Protein AF-A0A3M7PRY0-F1 (afdb_monomer_lite)

Organism: Brachionus plicatilis (NCBI:txid10195)

pLDDT: mean 76.16, std 21.11, range [26.2, 95.94]

Secondary structure (DSSP, 8-state):
------S----SEEEE-TT--EEEEE---SS-EEEEEE-SSSEEEEEETTSEEEEEETTTTEEEEEEE---S-------

InterPro domains:
  IPR001680 WD40 repeat [PF00400] (21-57)
  IPR001680 WD40 repeat [PS50082] (26-66)
  IPR001680 WD40 repeat [SM00320] (19-57)
  IPR015943 WD40/YVTN repeat-like-containing domain superfamily [G3DSA:2.130.10.10] (17-77)
  IPR019775 WD40 repeat, conserved site [PS00678] (44-58)
  IPR036322 WD40-repeat-containing domain superfamily [SSF50978] (19-74)

Radius of gyration: 15.13 Å; chains: 1; bounding box: 30×32×53 Å

Foldseek 3Di:
DDDDDDDDDDQWDFDADPVRDTDDTQDDGPAHFPDKDDPDPFWIWTDGPSQWIFIAGNVVSDGPDIHRNDDPDPPPPDD

Sequence (79 aa):
MNMKLYENFEFISKIFRKNYNCVHTLNGHINTVLCLQINDKFTLASGSGDNTIKIWDLRNNNCIKTLNCHSNYVIIDKN

Structure (mmCIF, N/CA/C/O backbone):
data_AF-A0A3M7PRY0-F1
#
_entry.id   AF-A0A3M7PRY0-F1
#
loop_
_atom_site.group_PDB
_atom_site.id
_atom_site.type_symbol
_atom_site.label_atom_id
_atom_site.label_alt_id
_atom_site.label_comp_id
_atom_site.label_asym_id
_atom_site.label_entity_id
_atom_site.label_seq_id
_atom_site.pdbx_PDB_ins_code
_atom_site.Cartn_x
_atom_site.Cartn_y
_atom_site.Cartn_z
_atom_site.occupancy
_atom_site.B_iso_or_equiv
_atom_site.auth_seq_id
_atom_site.auth_comp_id
_atom_site.auth_asym_id
_atom_site.auth_atom_id
_atom_site.pdbx_PDB_model_num
ATOM 1 N N . MET A 1 1 ? 16.653 8.095 10.445 1.00 37.81 1 MET A N 1
ATOM 2 C CA . MET A 1 1 ? 16.517 7.110 9.353 1.00 37.81 1 MET A CA 1
ATOM 3 C C . MET A 1 1 ? 16.741 5.730 9.942 1.00 37.81 1 MET A C 1
ATOM 5 O O . MET A 1 1 ? 17.877 5.361 10.179 1.00 37.81 1 MET A O 1
ATOM 9 N N . ASN A 1 2 ? 15.670 5.039 10.319 1.00 29.25 2 ASN A N 1
ATOM 10 C CA . ASN A 1 2 ? 15.715 3.643 10.747 1.00 29.25 2 ASN A CA 1
ATOM 11 C C . ASN A 1 2 ? 14.289 3.115 10.751 1.00 29.25 2 ASN A C 1
ATOM 13 O O . ASN A 1 2 ? 13.449 3.680 11.442 1.00 29.25 2 ASN A O 1
ATOM 17 N N . MET A 1 3 ? 14.043 2.035 10.022 1.00 26.20 3 MET A N 1
ATOM 18 C CA . MET A 1 3 ? 12.995 1.082 10.368 1.00 26.20 3 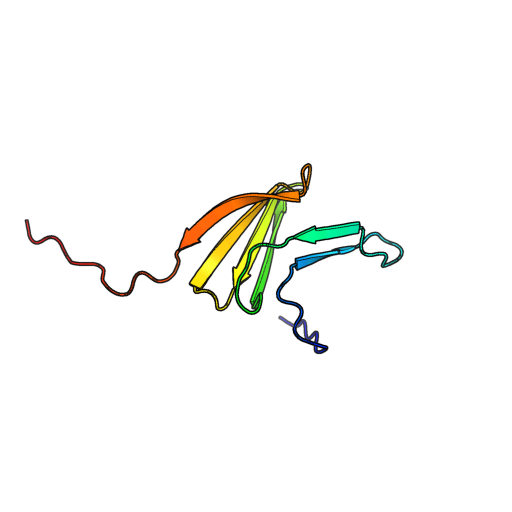MET A CA 1
ATOM 19 C C . MET A 1 3 ? 13.254 -0.205 9.592 1.00 26.20 3 MET A C 1
ATOM 21 O O . MET A 1 3 ? 13.095 -0.263 8.377 1.00 26.20 3 MET A O 1
ATOM 25 N N . LYS A 1 4 ? 13.726 -1.219 10.320 1.00 41.25 4 LYS A N 1
ATOM 26 C CA . LYS A 1 4 ? 13.752 -2.610 9.874 1.00 41.25 4 LYS A CA 1
ATOM 27 C C . LYS A 1 4 ? 12.420 -3.243 10.256 1.00 41.25 4 LYS A C 1
ATOM 29 O O . LYS A 1 4 ? 12.044 -3.156 11.420 1.00 41.25 4 LYS A O 1
ATOM 34 N N . LEU A 1 5 ? 11.792 -3.947 9.323 1.00 34.34 5 LEU A N 1
ATOM 35 C CA . LEU A 1 5 ? 10.911 -5.070 9.624 1.00 34.34 5 LEU A CA 1
ATOM 36 C C . LEU A 1 5 ? 11.257 -6.183 8.633 1.00 34.34 5 LEU A C 1
ATOM 38 O O . LEU A 1 5 ? 11.088 -6.026 7.428 1.00 34.34 5 LEU A O 1
ATOM 42 N N . TYR A 1 6 ? 11.818 -7.266 9.164 1.00 41.50 6 TYR A N 1
ATOM 43 C CA . TYR A 1 6 ? 11.920 -8.554 8.494 1.00 41.50 6 TYR A CA 1
ATOM 44 C C . TYR A 1 6 ? 10.859 -9.441 9.134 1.00 41.50 6 TYR A C 1
ATOM 46 O O . TYR A 1 6 ? 10.918 -9.629 10.343 1.00 41.50 6 TYR A O 1
ATOM 54 N N . GLU A 1 7 ? 9.908 -9.927 8.338 1.00 36.56 7 GLU A N 1
ATOM 55 C CA . GLU A 1 7 ? 9.395 -11.304 8.367 1.00 36.56 7 GLU A CA 1
ATOM 56 C C . GLU A 1 7 ? 8.319 -11.480 7.281 1.00 36.56 7 GLU A C 1
ATOM 58 O O . GLU A 1 7 ? 7.370 -10.708 7.212 1.00 36.56 7 GLU A O 1
ATOM 63 N N . ASN A 1 8 ? 8.537 -12.496 6.435 1.00 36.72 8 ASN A N 1
ATOM 64 C CA . ASN A 1 8 ? 7.667 -13.106 5.421 1.00 36.72 8 ASN A CA 1
ATOM 65 C C . ASN A 1 8 ? 6.882 -12.188 4.459 1.00 36.72 8 ASN A C 1
ATOM 67 O O . ASN A 1 8 ? 5.956 -11.474 4.827 1.00 36.72 8 ASN A O 1
ATOM 71 N N . PHE A 1 9 ? 7.246 -12.293 3.174 1.00 40.81 9 PHE A N 1
ATOM 72 C CA . PHE A 1 9 ? 6.694 -11.583 2.019 1.00 40.81 9 PHE A CA 1
ATOM 73 C C . PHE A 1 9 ? 5.184 -11.803 1.841 1.00 40.81 9 PHE A C 1
ATOM 75 O O . PHE A 1 9 ? 4.754 -12.611 1.023 1.00 40.81 9 PHE A O 1
ATOM 82 N N . GLU A 1 10 ? 4.357 -11.048 2.555 1.00 46.09 10 GLU A N 1
ATOM 83 C CA . GLU A 1 10 ? 3.009 -10.771 2.079 1.00 46.09 10 GLU A CA 1
ATOM 84 C C . GLU A 1 10 ? 3.041 -9.439 1.321 1.00 46.09 10 GLU A C 1
ATOM 86 O O . GLU A 1 10 ? 3.423 -8.398 1.852 1.00 46.09 10 GLU A O 1
ATOM 91 N N . PHE A 1 11 ? 2.667 -9.501 0.044 1.00 57.72 11 PHE A N 1
ATOM 92 C CA . PHE A 1 11 ? 2.668 -8.443 -0.976 1.00 57.72 11 PHE A CA 1
ATOM 93 C C . PHE A 1 11 ? 1.675 -7.292 -0.699 1.00 57.72 11 PHE A C 1
ATOM 95 O O . PHE A 1 11 ? 1.084 -6.718 -1.613 1.00 57.72 11 PHE A O 1
ATOM 102 N N . ILE A 1 12 ? 1.420 -6.983 0.571 1.00 63.19 12 ILE A N 1
ATOM 103 C CA . ILE A 1 12 ? 0.249 -6.236 1.026 1.00 63.19 12 ILE A CA 1
ATOM 104 C C . ILE A 1 12 ? 0.637 -5.174 2.046 1.00 63.19 12 ILE A C 1
ATOM 106 O O . ILE A 1 12 ? 1.522 -5.365 2.877 1.00 63.19 12 ILE A O 1
ATOM 110 N N . SER A 1 13 ? -0.074 -4.048 2.024 1.00 75.94 13 SER A N 1
ATOM 111 C CA . SER A 1 13 ? 0.036 -3.061 3.103 1.00 75.94 13 SER A CA 1
ATOM 112 C C . SER A 1 13 ? -1.014 -3.374 4.170 1.00 75.94 13 SER A C 1
ATOM 114 O O . SER A 1 13 ? -2.199 -3.484 3.853 1.00 75.94 13 SER A O 1
ATOM 116 N N . LYS A 1 14 ? -0.600 -3.533 5.432 1.00 80.38 14 LYS A N 1
ATOM 117 C CA . LYS A 1 14 ? -1.503 -3.785 6.570 1.00 80.38 14 LYS A CA 1
ATOM 118 C C . LYS A 1 14 ? -1.669 -2.532 7.427 1.00 80.38 14 LYS A C 1
ATOM 120 O O . LYS A 1 14 ? -0.705 -1.814 7.680 1.00 80.38 14 LYS A O 1
ATOM 125 N N . ILE A 1 15 ? -2.890 -2.298 7.901 1.00 80.00 15 ILE A N 1
ATOM 126 C CA . ILE A 1 15 ? -3.233 -1.198 8.812 1.00 80.00 15 ILE A CA 1
ATOM 127 C C . ILE A 1 15 ? -3.607 -1.788 10.166 1.00 80.00 15 ILE A C 1
ATOM 129 O O . ILE A 1 15 ? -4.441 -2.691 10.236 1.00 80.00 15 ILE A O 1
ATOM 133 N N . PHE A 1 16 ? -3.028 -1.253 11.240 1.00 81.75 16 PHE A N 1
ATOM 134 C CA . PHE A 1 16 ? -3.196 -1.765 12.599 1.00 81.75 16 PHE A CA 1
ATOM 135 C C . PHE A 1 16 ? -3.862 -0.743 13.529 1.00 81.75 16 PHE A C 1
ATOM 137 O O . PHE A 1 16 ? -3.650 0.464 13.409 1.00 81.75 16 PHE A O 1
ATOM 144 N N . ARG A 1 17 ? -4.661 -1.228 14.489 1.00 77.44 17 ARG A N 1
ATOM 145 C CA . ARG A 1 17 ? -5.161 -0.431 15.626 1.00 77.44 17 ARG A CA 1
ATOM 146 C C . ARG A 1 17 ? -4.117 -0.339 16.744 1.00 77.44 17 ARG A C 1
ATOM 148 O O . ARG A 1 17 ? -3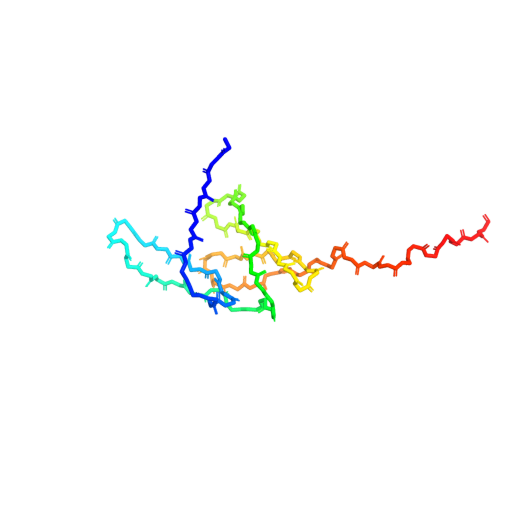.114 -1.042 16.737 1.00 77.44 17 ARG A O 1
ATOM 155 N N . LYS A 1 18 ? -4.391 0.496 17.757 1.00 81.69 18 LYS A N 1
ATOM 156 C CA . LYS A 1 18 ? -3.531 0.678 18.947 1.00 81.69 18 LYS A CA 1
ATOM 157 C C . LYS A 1 18 ? -3.271 -0.608 19.745 1.00 81.69 18 LYS A C 1
ATOM 159 O O . LYS A 1 18 ? -2.310 -0.656 20.495 1.00 81.69 18 LYS A O 1
ATOM 164 N N . ASN A 1 19 ? -4.117 -1.625 19.592 1.00 83.19 19 ASN A N 1
ATOM 165 C CA . ASN A 1 19 ? -3.935 -2.948 20.189 1.00 83.19 19 ASN A CA 1
ATOM 166 C C . ASN A 1 19 ? -3.220 -3.937 19.249 1.00 83.19 19 ASN A C 1
ATOM 168 O O . ASN A 1 19 ? -3.306 -5.138 19.465 1.00 83.19 19 ASN A O 1
ATOM 172 N N . TYR A 1 20 ? -2.569 -3.441 18.192 1.00 83.31 20 TYR A N 1
ATOM 173 C CA . TYR A 1 20 ? -1.835 -4.225 17.194 1.00 83.31 20 TYR A CA 1
ATOM 174 C C . TYR A 1 20 ? -2.691 -5.209 16.384 1.00 83.31 20 TYR A C 1
ATOM 176 O O . TYR A 1 20 ? -2.159 -6.049 15.665 1.00 83.31 20 TYR A O 1
ATOM 184 N N . ASN A 1 21 ? -4.020 -5.069 16.417 1.00 78.50 21 ASN A N 1
ATOM 185 C CA . ASN A 1 21 ? -4.893 -5.843 15.542 1.00 78.50 21 ASN A CA 1
ATOM 186 C C . ASN A 1 21 ? -4.871 -5.263 14.128 1.00 78.50 21 ASN A C 1
ATOM 188 O O . ASN A 1 21 ? -5.137 -4.069 13.945 1.00 78.50 21 ASN A O 1
ATOM 192 N N . CYS A 1 22 ? -4.607 -6.116 13.137 1.00 83.81 22 CYS A N 1
ATOM 193 C CA . CYS A 1 22 ? -4.776 -5.776 11.728 1.00 83.81 22 CYS A CA 1
ATOM 194 C C . CYS A 1 22 ? -6.263 -5.544 11.450 1.00 83.81 22 CYS A C 1
ATOM 196 O O . CYS A 1 22 ? -7.087 -6.420 11.704 1.00 83.81 22 CYS A O 1
ATOM 198 N N . VAL A 1 23 ? -6.607 -4.359 10.952 1.00 85.56 23 VAL A N 1
ATOM 199 C CA . VAL A 1 23 ? -7.992 -3.992 10.623 1.00 85.56 23 VAL A CA 1
ATOM 200 C C . VAL A 1 23 ? -8.256 -3.983 9.132 1.00 85.56 23 VAL A C 1
ATOM 202 O O . VAL A 1 23 ? -9.369 -4.293 8.721 1.00 85.56 23 VAL A O 1
ATOM 205 N N . HIS A 1 24 ? -7.241 -3.666 8.330 1.00 83.69 24 HIS A N 1
ATOM 206 C CA . HIS A 1 24 ? -7.363 -3.614 6.881 1.00 83.69 24 HIS A CA 1
ATOM 207 C C . HIS A 1 24 ? -6.102 -4.127 6.205 1.00 83.69 24 HIS A C 1
ATOM 209 O O . HIS A 1 24 ? -4.983 -3.941 6.693 1.00 83.69 24 HIS A O 1
ATOM 215 N N . THR A 1 25 ? -6.316 -4.730 5.043 1.00 85.94 25 THR A N 1
ATOM 216 C CA . THR A 1 25 ? -5.277 -5.186 4.132 1.00 85.94 25 THR A CA 1
ATOM 217 C C . THR A 1 25 ? -5.521 -4.537 2.780 1.00 85.94 25 THR A C 1
ATOM 219 O O . THR A 1 25 ? -6.566 -4.742 2.167 1.00 85.94 25 THR A O 1
ATOM 222 N N . LEU A 1 26 ? -4.561 -3.737 2.330 1.00 89.31 26 LEU A N 1
ATOM 223 C CA . LEU A 1 26 ? -4.597 -3.064 1.040 1.00 89.31 26 LEU A CA 1
ATOM 224 C C . LEU A 1 26 ? -3.935 -3.974 0.006 1.00 89.31 26 LEU A C 1
ATOM 226 O O . LEU A 1 26 ? -2.707 -4.053 -0.089 1.00 89.31 26 LEU A O 1
ATOM 230 N N . ASN A 1 27 ? -4.776 -4.694 -0.730 1.00 90.19 27 ASN A N 1
ATOM 231 C CA . ASN A 1 27 ? -4.366 -5.586 -1.805 1.00 90.19 27 ASN A CA 1
ATOM 232 C C . ASN A 1 27 ? -4.299 -4.810 -3.120 1.00 90.19 27 ASN A C 1
ATOM 234 O O . ASN A 1 27 ? -5.227 -4.075 -3.458 1.00 90.19 27 ASN A O 1
ATOM 238 N N . GLY A 1 28 ? -3.223 -4.985 -3.884 1.00 89.25 28 GLY A N 1
ATOM 239 C CA . GLY A 1 28 ? -3.165 -4.442 -5.240 1.00 89.25 28 GLY A CA 1
ATOM 240 C C . GLY A 1 28 ? -1.771 -4.311 -5.826 1.00 89.25 28 GLY A C 1
ATOM 241 O O . GLY A 1 28 ? -1.655 -4.267 -7.048 1.00 89.25 28 GLY A O 1
ATOM 242 N N . HIS A 1 29 ? -0.728 -4.245 -4.999 1.00 91.12 29 HIS A N 1
ATOM 243 C CA . HIS A 1 29 ? 0.632 -4.416 -5.496 1.00 91.12 29 HIS A CA 1
ATOM 244 C C . HIS A 1 29 ? 0.874 -5.879 -5.864 1.00 91.12 29 HIS A C 1
ATOM 246 O O . HIS A 1 29 ? 0.404 -6.780 -5.174 1.00 91.12 29 HIS A O 1
ATOM 252 N N . ILE A 1 30 ? 1.592 -6.104 -6.963 1.00 90.38 30 ILE A N 1
ATOM 253 C CA . ILE A 1 30 ? 1.915 -7.456 -7.458 1.00 90.38 30 ILE A CA 1
ATOM 254 C C . ILE A 1 30 ? 3.356 -7.868 -7.133 1.00 90.38 30 ILE A C 1
ATOM 256 O O . ILE A 1 30 ? 3.798 -8.953 -7.496 1.00 90.38 30 ILE A O 1
ATOM 260 N N . ASN A 1 31 ? 4.092 -6.992 -6.452 1.00 88.00 31 ASN A N 1
ATOM 261 C CA . ASN A 1 31 ? 5.428 -7.238 -5.932 1.00 88.00 31 ASN A CA 1
ATOM 262 C C . ASN A 1 31 ? 5.584 -6.539 -4.569 1.00 88.00 31 ASN A C 1
ATOM 264 O O . ASN A 1 31 ? 4.702 -5.803 -4.117 1.00 88.00 31 ASN A O 1
ATOM 268 N N . THR A 1 32 ? 6.706 -6.795 -3.904 1.00 86.00 32 THR A N 1
ATOM 269 C CA . THR A 1 32 ? 7.034 -6.320 -2.558 1.00 86.00 32 THR A CA 1
ATOM 270 C C . THR A 1 32 ? 6.781 -4.824 -2.412 1.00 86.00 32 THR A C 1
ATOM 272 O O . THR A 1 32 ? 7.295 -4.026 -3.196 1.00 86.00 32 THR A O 1
ATOM 275 N N . VAL A 1 33 ? 6.022 -4.441 -1.384 1.00 88.75 33 VAL A N 1
ATOM 276 C CA . VAL A 1 33 ? 5.881 -3.039 -0.981 1.00 88.75 33 VAL A CA 1
ATOM 277 C C . VAL A 1 33 ? 7.177 -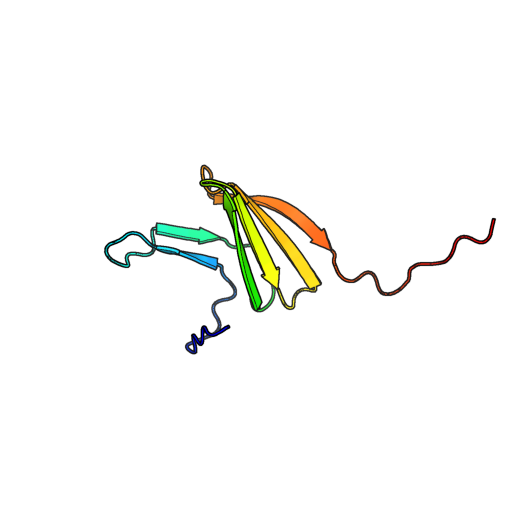2.614 -0.299 1.00 88.75 33 VAL A C 1
ATOM 279 O O . VAL A 1 33 ? 7.553 -3.160 0.734 1.00 88.75 33 VAL A O 1
ATOM 282 N N . LEU A 1 34 ? 7.879 -1.662 -0.903 1.00 87.00 34 LEU A N 1
ATOM 283 C CA . LEU A 1 34 ? 9.207 -1.218 -0.481 1.00 87.00 34 LEU A CA 1
ATOM 284 C C . LEU A 1 34 ? 9.138 -0.003 0.445 1.00 87.00 34 LEU A C 1
ATOM 286 O O . LEU A 1 34 ? 10.036 0.210 1.258 1.00 87.00 34 LEU A O 1
ATOM 290 N N . CYS A 1 35 ? 8.090 0.811 0.319 1.00 84.94 35 CYS A N 1
ATOM 291 C CA . CYS A 1 35 ? 7.918 2.003 1.135 1.00 84.94 35 CYS A CA 1
ATOM 292 C C . CYS A 1 35 ? 6.445 2.369 1.332 1.00 84.94 35 CYS A C 1
ATOM 294 O O . CYS A 1 35 ? 5.578 2.035 0.522 1.00 84.94 35 CYS A O 1
ATOM 296 N N . LEU A 1 36 ? 6.187 3.088 2.426 1.00 91.62 36 LEU A N 1
ATOM 297 C CA . LEU A 1 36 ? 4.881 3.615 2.805 1.00 91.62 36 LEU A CA 1
ATOM 298 C C . LEU A 1 36 ? 5.029 5.056 3.287 1.00 91.62 36 LEU A C 1
ATOM 300 O O . LEU A 1 36 ? 5.951 5.368 4.040 1.00 91.62 36 LEU A O 1
ATOM 304 N N . GLN A 1 37 ? 4.091 5.914 2.894 1.00 91.44 37 GLN A N 1
ATOM 305 C CA . GLN A 1 37 ? 3.999 7.289 3.368 1.00 91.44 37 GLN A CA 1
ATOM 306 C C . GLN A 1 37 ? 2.540 7.668 3.603 1.00 91.44 37 GLN A C 1
ATOM 308 O O . GLN A 1 37 ? 1.700 7.554 2.715 1.00 91.44 37 GLN A O 1
ATOM 313 N N . ILE A 1 38 ? 2.242 8.157 4.803 1.00 88.50 38 ILE A N 1
ATOM 314 C CA . ILE A 1 38 ? 0.938 8.735 5.129 1.00 88.50 38 ILE A CA 1
ATOM 315 C C . ILE A 1 38 ? 0.981 10.209 4.727 1.00 88.50 38 ILE A C 1
ATOM 317 O O . ILE A 1 38 ? 1.851 10.945 5.190 1.00 88.50 38 ILE A O 1
ATOM 321 N N . ASN A 1 39 ? 0.070 10.627 3.851 1.00 84.69 39 ASN A N 1
ATOM 322 C CA . ASN A 1 39 ? -0.043 12.025 3.433 1.00 84.69 39 ASN A CA 1
ATOM 323 C C . ASN A 1 39 ? -0.973 12.817 4.364 1.00 84.69 39 ASN A C 1
ATOM 325 O O . ASN A 1 39 ? -0.697 13.962 4.704 1.00 84.69 39 ASN A O 1
ATOM 329 N N . ASP A 1 40 ? -2.064 12.191 4.803 1.00 88.44 40 ASP A N 1
ATOM 330 C CA . ASP A 1 40 ? -3.029 12.754 5.746 1.00 88.44 40 ASP A CA 1
ATOM 331 C C . ASP A 1 40 ? -3.771 11.620 6.484 1.00 88.44 40 ASP A C 1
ATOM 333 O O . ASP A 1 40 ? -3.427 10.446 6.354 1.00 88.44 40 ASP A O 1
ATOM 337 N N . LYS A 1 41 ? -4.804 11.947 7.271 1.00 88.00 41 LYS A N 1
ATOM 338 C CA . LYS A 1 41 ? -5.569 10.964 8.061 1.00 88.00 41 LYS A CA 1
ATOM 339 C C . LYS A 1 41 ? -6.193 9.836 7.221 1.00 88.00 41 LYS A C 1
ATOM 341 O O . LYS A 1 41 ? -6.469 8.768 7.766 1.00 88.00 41 LYS A O 1
ATOM 346 N N . PHE A 1 42 ? -6.453 10.074 5.940 1.00 92.44 42 PHE A N 1
ATOM 347 C CA . PHE A 1 42 ? -7.202 9.177 5.067 1.00 92.44 42 PHE A CA 1
ATOM 348 C C . PHE A 1 42 ? -6.477 8.819 3.769 1.00 92.44 42 PHE A C 1
ATOM 350 O O . PHE A 1 42 ? -7.006 8.018 3.007 1.00 92.44 42 PHE A O 1
ATOM 357 N N . THR A 1 43 ? -5.277 9.343 3.533 1.00 92.75 43 THR A N 1
ATOM 358 C CA . THR A 1 43 ? -4.513 9.097 2.311 1.00 92.75 43 THR A CA 1
ATOM 359 C C . THR A 1 43 ? -3.174 8.445 2.629 1.00 92.75 43 THR A C 1
ATOM 361 O O . THR A 1 43 ? -2.340 9.004 3.347 1.00 92.75 43 THR A O 1
ATOM 364 N N . LEU A 1 44 ? -2.942 7.278 2.031 1.00 93.75 44 LEU A N 1
ATOM 365 C CA . LEU A 1 44 ? -1.682 6.541 2.100 1.00 93.75 44 LEU A CA 1
ATOM 366 C C . LEU A 1 44 ? -1.096 6.400 0.695 1.00 93.75 44 LEU A C 1
ATOM 368 O O . LEU A 1 44 ? -1.818 6.097 -0.250 1.00 93.75 44 LEU A O 1
ATOM 372 N N . ALA A 1 45 ? 0.213 6.572 0.564 1.00 93.44 45 ALA A N 1
ATOM 373 C CA . ALA A 1 45 ? 0.976 6.201 -0.615 1.00 93.44 45 ALA A CA 1
ATOM 374 C C . ALA A 1 45 ? 1.844 4.975 -0.305 1.00 93.44 45 ALA A C 1
ATOM 376 O O . ALA A 1 45 ? 2.463 4.902 0.759 1.00 93.44 45 ALA A O 1
ATOM 377 N N . SER A 1 46 ? 1.908 4.030 -1.237 1.00 93.31 46 SER A N 1
ATOM 378 C CA . SER A 1 46 ? 2.807 2.877 -1.181 1.00 93.31 46 SER A CA 1
ATOM 379 C C . SER A 1 46 ? 3.610 2.772 -2.468 1.00 93.31 46 SER A C 1
ATOM 381 O O . SER A 1 46 ? 3.045 2.896 -3.552 1.00 93.31 46 SER A O 1
ATOM 383 N N . GLY A 1 47 ? 4.915 2.545 -2.355 1.00 90.81 47 GLY A N 1
ATOM 384 C CA . GLY A 1 47 ? 5.786 2.224 -3.486 1.00 90.81 47 GLY A CA 1
ATOM 385 C C . GLY A 1 47 ? 6.167 0.749 -3.461 1.00 90.81 47 GLY A C 1
ATOM 386 O O . GLY A 1 47 ? 6.413 0.192 -2.389 1.00 90.81 47 GLY A O 1
ATOM 387 N N . SER A 1 48 ? 6.220 0.111 -4.627 1.00 91.38 48 SER A N 1
ATOM 388 C CA . SER A 1 48 ? 6.496 -1.322 -4.754 1.00 91.38 48 SER A CA 1
ATOM 389 C C . SER A 1 48 ? 7.529 -1.620 -5.836 1.00 91.38 48 SER A C 1
ATOM 391 O O . SER A 1 48 ? 7.709 -0.858 -6.786 1.00 91.38 48 SER A O 1
ATOM 393 N N . GLY A 1 49 ? 8.175 -2.781 -5.711 1.00 89.56 49 GLY A N 1
ATOM 394 C CA . GLY A 1 49 ? 8.995 -3.379 -6.766 1.00 89.56 49 GLY A CA 1
ATOM 395 C C . GLY A 1 49 ? 8.201 -3.812 -8.006 1.00 89.56 49 GLY A C 1
ATOM 396 O O . GLY A 1 49 ? 8.775 -4.398 -8.917 1.00 89.56 49 GLY A O 1
ATOM 397 N N . ASP A 1 50 ? 6.887 -3.570 -8.057 1.00 90.50 50 ASP A N 1
ATOM 398 C CA . ASP A 1 50 ? 6.062 -3.743 -9.259 1.00 90.50 50 ASP A CA 1
ATOM 399 C C . ASP A 1 50 ? 6.110 -2.526 -10.189 1.00 90.50 50 ASP A C 1
ATOM 401 O O . ASP A 1 50 ? 5.343 -2.439 -11.145 1.00 90.50 50 ASP A O 1
ATOM 405 N N . ASN A 1 51 ? 7.034 -1.601 -9.912 1.00 89.69 51 ASN A N 1
ATOM 406 C CA . ASN A 1 51 ? 7.263 -0.366 -10.645 1.00 89.69 51 ASN A CA 1
ATOM 407 C C . ASN A 1 51 ? 6.126 0.659 -10.535 1.00 89.69 51 ASN A C 1
ATOM 409 O O . ASN A 1 51 ? 6.052 1.594 -11.344 1.00 89.69 51 ASN A O 1
ATOM 413 N N . THR A 1 52 ? 5.269 0.522 -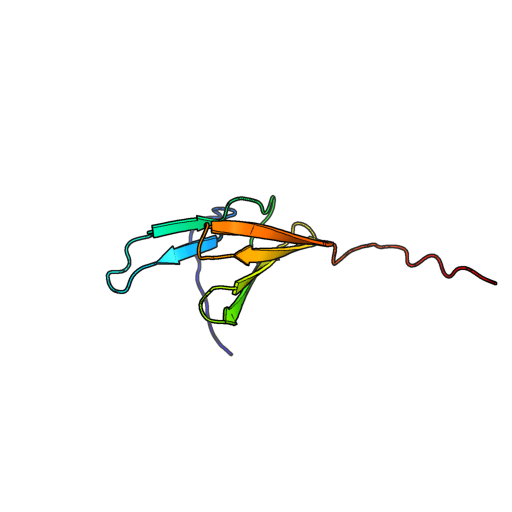9.520 1.00 91.88 52 THR A N 1
ATOM 414 C CA . THR A 1 52 ? 4.165 1.446 -9.278 1.00 91.88 52 THR A CA 1
ATOM 415 C C . THR A 1 52 ? 4.214 2.100 -7.903 1.00 91.88 52 THR A C 1
ATOM 417 O O . THR A 1 52 ? 4.720 1.551 -6.920 1.00 91.88 52 THR A O 1
ATOM 420 N N . ILE A 1 53 ? 3.621 3.290 -7.838 1.00 93.25 53 ILE A N 1
ATOM 421 C CA . ILE A 1 53 ? 3.167 3.914 -6.601 1.00 93.25 53 ILE A CA 1
ATOM 422 C C . ILE A 1 53 ? 1.642 3.848 -6.583 1.00 93.25 53 ILE A C 1
ATOM 424 O O . ILE A 1 53 ? 0.988 4.311 -7.519 1.00 93.25 53 ILE A O 1
ATOM 428 N N . LYS A 1 54 ? 1.053 3.309 -5.518 1.00 93.56 54 LYS A N 1
ATOM 429 C CA . LYS A 1 54 ? -0.400 3.311 -5.313 1.00 93.56 54 LYS A CA 1
ATOM 430 C C . LYS A 1 54 ? -0.788 4.320 -4.249 1.00 93.56 54 LYS A C 1
ATOM 432 O O . LYS A 1 54 ? -0.142 4.419 -3.211 1.00 93.56 54 LYS A O 1
ATOM 437 N N . ILE A 1 55 ? -1.855 5.061 -4.525 1.00 95.38 55 ILE A N 1
ATOM 438 C CA . ILE A 1 55 ? -2.501 5.971 -3.584 1.00 95.38 55 ILE A CA 1
ATOM 439 C C . ILE A 1 55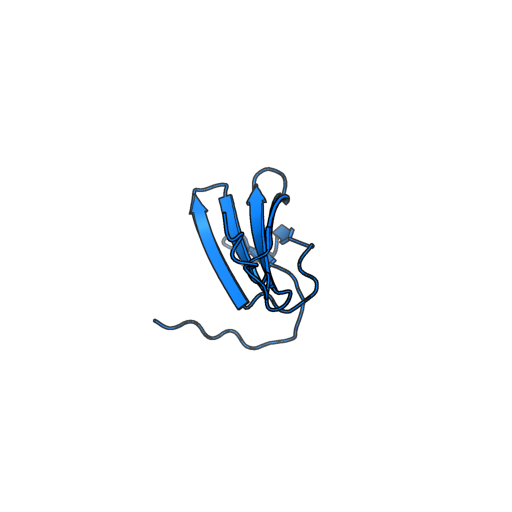 ? -3.795 5.318 -3.117 1.00 95.38 55 ILE A C 1
ATOM 441 O O . ILE A 1 55 ? -4.595 4.856 -3.938 1.00 95.38 55 ILE A O 1
ATOM 445 N N . TRP A 1 56 ? -3.998 5.293 -1.807 1.00 94.88 56 TRP A N 1
ATOM 446 C CA . TRP A 1 56 ? -5.100 4.611 -1.146 1.00 94.88 56 TRP A CA 1
ATOM 447 C C . TRP A 1 56 ? -5.941 5.599 -0.351 1.00 94.88 56 TRP A C 1
ATOM 449 O O . TRP A 1 56 ? -5.392 6.416 0.389 1.00 94.88 56 TRP A O 1
ATOM 459 N N . ASP A 1 57 ? -7.261 5.470 -0.465 1.00 94.75 57 ASP A N 1
ATOM 460 C CA . ASP A 1 57 ? -8.216 6.097 0.447 1.00 94.75 57 ASP A CA 1
ATOM 461 C C . ASP A 1 57 ? -8.535 5.126 1.587 1.00 94.75 57 ASP A C 1
ATOM 463 O O . ASP A 1 57 ? -9.180 4.093 1.386 1.00 94.75 57 ASP A O 1
ATOM 467 N N . LEU A 1 58 ? -8.097 5.467 2.795 1.00 90.44 58 LEU A N 1
ATOM 468 C CA . LEU A 1 58 ? -8.248 4.658 4.002 1.00 90.44 58 LEU A CA 1
ATOM 469 C C . LEU A 1 58 ? -9.670 4.672 4.576 1.00 90.44 58 LEU A C 1
ATOM 471 O O . LEU A 1 58 ? -9.968 3.871 5.456 1.00 90.44 58 LEU A O 1
ATOM 475 N N . ARG A 1 59 ? -10.565 5.553 4.107 1.00 92.06 59 ARG A N 1
ATOM 476 C CA . ARG A 1 59 ? -11.982 5.529 4.523 1.00 92.06 59 ARG A CA 1
ATOM 477 C C . ARG A 1 59 ? -12.685 4.295 3.975 1.00 92.06 59 ARG A C 1
ATOM 479 O O . ARG A 1 59 ? -13.490 3.684 4.669 1.00 92.06 59 ARG A O 1
ATOM 486 N N . ASN A 1 60 ? -12.338 3.943 2.738 1.00 89.50 60 ASN A N 1
ATOM 487 C CA . ASN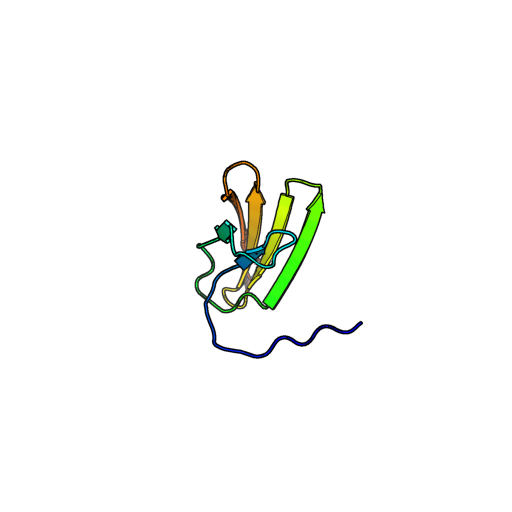 A 1 60 ? -12.965 2.864 1.981 1.00 89.50 60 ASN A CA 1
ATOM 488 C C . ASN A 1 60 ? -12.000 1.705 1.684 1.00 89.50 60 ASN A C 1
ATOM 490 O O . ASN A 1 60 ? -12.417 0.710 1.107 1.00 89.50 60 ASN A O 1
ATOM 494 N N . ASN A 1 61 ? -10.725 1.824 2.074 1.00 88.69 61 ASN A N 1
ATOM 495 C CA . ASN A 1 61 ? -9.645 0.864 1.809 1.00 88.69 61 ASN A CA 1
ATOM 496 C C . ASN A 1 61 ? -9.412 0.577 0.318 1.00 88.69 61 ASN A C 1
ATOM 498 O O . ASN A 1 61 ? -9.009 -0.523 -0.056 1.00 88.69 61 ASN A O 1
ATOM 502 N N . ASN A 1 62 ? -9.647 1.577 -0.531 1.00 92.75 62 ASN A N 1
ATOM 503 C CA . ASN A 1 62 ? -9.577 1.431 -1.980 1.00 92.75 62 ASN A CA 1
ATOM 504 C C . ASN A 1 62 ? -8.327 2.097 -2.551 1.00 92.75 62 ASN A C 1
ATOM 506 O O . ASN A 1 62 ? -7.937 3.187 -2.129 1.00 92.75 62 ASN A O 1
ATOM 510 N N . CYS A 1 63 ? -7.736 1.468 -3.567 1.00 94.62 63 CYS A N 1
ATOM 511 C CA . CYS A 1 63 ? -6.743 2.121 -4.410 1.00 94.62 63 CYS A CA 1
ATOM 512 C C . CYS A 1 63 ? -7.456 3.151 -5.291 1.00 94.62 63 CYS A C 1
ATOM 514 O O . CYS A 1 63 ? -8.280 2.788 -6.128 1.00 94.62 63 CYS A O 1
ATOM 516 N N . ILE A 1 64 ? -7.147 4.431 -5.097 1.00 95.94 64 ILE A N 1
ATOM 517 C CA . ILE A 1 64 ? -7.744 5.532 -5.864 1.00 95.94 64 ILE A CA 1
ATOM 518 C C . ILE A 1 64 ? -6.860 5.975 -7.029 1.00 95.94 64 ILE A C 1
ATOM 520 O O . ILE A 1 64 ? -7.339 6.623 -7.956 1.00 95.94 64 ILE A O 1
ATOM 524 N N . LYS A 1 65 ? -5.565 5.636 -7.000 1.00 95.12 65 LYS A N 1
ATOM 525 C CA . LYS A 1 65 ? -4.642 5.936 -8.097 1.00 95.12 65 LYS A CA 1
ATOM 526 C C . LYS A 1 65 ? -3.488 4.948 -8.134 1.00 95.12 65 LYS A C 1
ATOM 528 O O . LYS A 1 65 ? -2.938 4.602 -7.095 1.00 95.12 65 LYS A O 1
ATOM 533 N N . THR A 1 66 ? -3.090 4.547 -9.337 1.00 95.19 66 THR A N 1
ATOM 534 C CA . THR A 1 66 ? -1.830 3.840 -9.592 1.00 95.19 66 THR A CA 1
ATOM 535 C C . THR A 1 66 ? -0.978 4.719 -10.504 1.00 95.19 66 THR A C 1
ATOM 537 O O . THR A 1 66 ? -1.443 5.159 -11.553 1.00 95.19 66 THR A O 1
ATOM 540 N N . LEU A 1 67 ? 0.242 5.020 -10.076 1.00 92.94 67 LEU A N 1
ATOM 541 C CA . LEU A 1 67 ? 1.235 5.795 -10.808 1.00 92.94 67 LEU A CA 1
ATOM 542 C C . LEU A 1 67 ? 2.328 4.834 -11.267 1.00 92.94 67 LEU A C 1
ATOM 544 O O . LEU A 1 67 ? 2.960 4.189 -10.436 1.00 92.94 67 LEU A O 1
ATOM 548 N N . ASN A 1 68 ? 2.565 4.743 -12.570 1.00 90.38 68 ASN A N 1
ATOM 549 C CA . ASN A 1 68 ? 3.687 3.974 -13.100 1.00 90.38 68 ASN A CA 1
ATOM 550 C C . ASN A 1 68 ? 4.946 4.838 -12.994 1.00 90.38 68 ASN A C 1
ATOM 552 O O . ASN A 1 68 ? 5.036 5.872 -13.653 1.00 90.38 68 ASN A O 1
ATOM 556 N N . CYS A 1 69 ? 5.901 4.441 -12.155 1.00 71.62 69 CYS A N 1
ATOM 557 C CA . CYS A 1 69 ? 7.144 5.194 -11.967 1.00 71.62 69 CYS A CA 1
ATOM 558 C C . CYS A 1 69 ? 8.250 4.774 -12.938 1.00 71.62 69 CYS A C 1
ATOM 560 O O . CYS A 1 69 ? 9.208 5.522 -13.115 1.00 71.62 69 CYS A O 1
ATOM 562 N N . HIS A 1 70 ? 8.094 3.635 -13.621 1.00 63.03 70 HIS A N 1
ATOM 563 C CA . HIS A 1 70 ? 9.010 3.206 -14.673 1.00 63.03 70 HIS A CA 1
ATOM 564 C C . HIS A 1 70 ? 8.288 3.085 -16.013 1.00 63.03 70 HIS A C 1
ATOM 566 O O . HIS A 1 70 ? 7.711 2.054 -16.341 1.00 63.03 70 HIS A O 1
ATOM 572 N N . SER A 1 71 ? 8.371 4.148 -16.810 1.00 55.38 71 SER A N 1
ATOM 573 C CA . SER A 1 71 ? 8.399 4.017 -18.265 1.00 55.38 71 SER A CA 1
ATOM 574 C C . SER A 1 71 ? 9.861 4.182 -18.664 1.00 55.38 71 SER A C 1
ATOM 576 O O . SER A 1 71 ? 10.339 5.303 -18.820 1.00 55.38 71 SER A O 1
ATOM 578 N N . ASN A 1 72 ? 10.617 3.084 -18.759 1.00 53.03 72 ASN A N 1
ATOM 579 C CA . ASN A 1 72 ? 11.810 3.141 -19.602 1.00 53.03 72 ASN A CA 1
ATOM 580 C C . ASN A 1 72 ? 11.306 3.527 -21.002 1.00 53.03 72 ASN A C 1
ATOM 582 O O . ASN A 1 72 ? 10.362 2.907 -21.483 1.00 53.03 72 ASN A O 1
ATOM 586 N N . TYR A 1 73 ? 11.915 4.564 -21.583 1.00 45.16 73 TYR A N 1
ATOM 587 C CA . TYR A 1 73 ? 11.510 5.340 -22.766 1.00 45.16 73 TYR A CA 1
ATOM 588 C C . TYR A 1 73 ? 10.594 6.545 -22.496 1.00 45.16 73 TYR A C 1
ATOM 590 O O . TYR A 1 73 ? 9.401 6.546 -22.782 1.00 45.16 73 TYR A O 1
ATOM 598 N N . VAL A 1 74 ? 11.221 7.652 -22.083 1.00 45.59 74 VAL A N 1
ATOM 599 C CA . VAL A 1 74 ? 10.877 8.956 -22.665 1.00 45.59 74 VAL A CA 1
ATOM 600 C C . VAL A 1 74 ? 11.373 8.909 -24.108 1.00 45.59 74 VAL A C 1
ATOM 602 O O . VAL A 1 74 ? 12.571 9.028 -24.362 1.00 45.59 74 VAL A O 1
ATOM 605 N N . ILE A 1 75 ? 10.472 8.676 -25.059 1.00 43.81 75 ILE A N 1
ATOM 606 C CA . ILE A 1 75 ? 10.747 9.044 -26.447 1.00 43.81 75 ILE A CA 1
ATOM 607 C C . ILE A 1 75 ? 10.713 10.569 -26.449 1.00 43.81 75 ILE A C 1
ATOM 609 O O . ILE A 1 75 ? 9.683 11.169 -26.148 1.00 43.81 75 ILE A O 1
ATOM 613 N N . ILE A 1 76 ? 11.864 11.191 -26.683 1.00 44.81 76 ILE A N 1
ATOM 614 C CA . ILE A 1 76 ? 11.933 12.622 -26.960 1.00 44.81 76 ILE A CA 1
ATOM 615 C C . ILE A 1 76 ? 11.186 12.799 -28.281 1.00 44.81 76 ILE A C 1
ATOM 617 O O . ILE A 1 76 ? 11.682 12.352 -29.316 1.00 44.81 76 ILE A O 1
ATOM 621 N N . ASP A 1 77 ? 9.990 13.382 -28.242 1.00 39.28 77 ASP A N 1
ATOM 622 C CA . ASP A 1 77 ? 9.343 13.848 -29.462 1.00 39.28 77 ASP A CA 1
ATOM 623 C C . ASP A 1 77 ? 10.198 15.001 -29.994 1.00 39.28 77 ASP A C 1
ATOM 625 O O . ASP A 1 77 ? 10.277 16.072 -29.388 1.00 39.28 77 ASP A O 1
ATOM 629 N N . LYS A 1 78 ? 10.954 14.729 -31.061 1.00 44.38 78 LYS A N 1
ATOM 630 C CA . LYS A 1 78 ? 11.637 15.773 -31.816 1.00 44.38 78 LYS A CA 1
ATOM 631 C C . LYS A 1 78 ? 10.587 16.435 -32.699 1.00 44.38 78 LYS A C 1
ATOM 633 O O . LYS A 1 78 ? 10.421 16.024 -33.845 1.00 44.38 78 LYS A O 1
ATOM 638 N N . ASN A 1 79 ? 9.928 17.451 -32.153 1.00 41.16 79 ASN A N 1
ATOM 639 C CA . ASN A 1 79 ? 9.443 18.564 -32.965 1.00 41.16 79 ASN A CA 1
ATOM 640 C C . ASN A 1 79 ? 10.536 19.630 -33.031 1.00 41.16 79 ASN A C 1
ATOM 642 O O . ASN A 1 79 ? 11.060 19.992 -31.952 1.00 41.16 79 ASN A O 1
#